Protein AF-A0A4V2V370-F1 (afdb_monomer_lite)

InterPro domains:
  IPR011670 Domain of unknown function DUF1612 [PF07756] (14-53)
  IPR021068 HTH DNA binding domain [PF11972] (62-91)

pLDDT: mean 88.25, std 12.3, range [52.72, 98.06]

Foldseek 3Di:
DDPVVLVVVLVPDPPDPVSVVVVVVVVVVVVVVVVVVVVVVLVVVLVVQVVVCPPDDPLALSVVVSVVCSVPVDDDLVNSCVSSVHDSVRD

Secondary structure (DSSP, 8-state):
--HHHHHHHHTS-TT-HHHHHHHHHHHHHHHHHHHHHHHHHHHHHHHHHHHHHTTS-TT-SHHHHHHHHHH-S---HHHHHHHHTS-TTT-

Radius of gyration: 22.23 Å; chains: 1; bounding box: 48×20×57 Å

Sequence (91 aa):
MSVKERWKQVSGGARDRTTRLVAYLDAMSAAAGMGCKDIDRLTLAKRQLERKAAGRRTTSSLPVAVDLLMSRPIVSAHMIAKAAKITPRGA

Structure (mmCIF, N/CA/C/O backbone):
data_AF-A0A4V2V370-F1
#
_entry.id   AF-A0A4V2V370-F1
#
loop_
_atom_site.group_PDB
_atom_site.id
_atom_site.type_symbol
_atom_site.label_atom_id
_atom_site.label_alt_i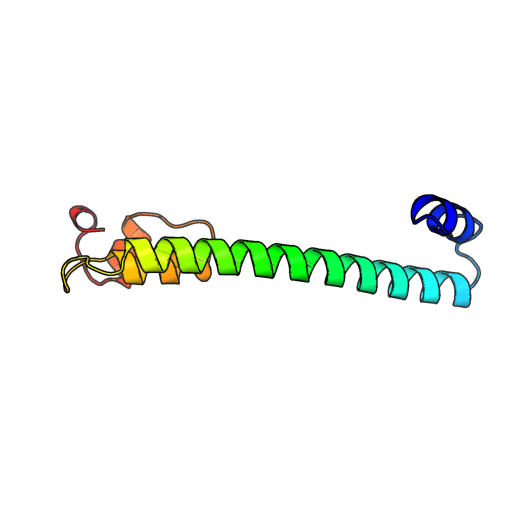d
_atom_site.label_comp_id
_atom_site.label_asym_id
_atom_site.label_entity_id
_atom_site.label_seq_id
_atom_site.pdbx_PDB_ins_code
_atom_site.Cartn_x
_atom_site.Cartn_y
_atom_site.Cartn_z
_atom_site.occupancy
_atom_site.B_iso_or_equiv
_atom_site.auth_seq_id
_atom_site.auth_comp_id
_atom_site.auth_asym_id
_atom_site.auth_atom_id
_atom_site.pdbx_PDB_model_num
ATOM 1 N N . MET A 1 1 ? 4.123 -10.006 -31.172 1.00 52.72 1 MET A N 1
ATOM 2 C CA . MET A 1 1 ? 5.527 -10.320 -30.835 1.00 52.72 1 MET A CA 1
ATOM 3 C C . MET A 1 1 ? 5.601 -10.627 -29.350 1.00 52.72 1 MET A C 1
ATOM 5 O O . MET A 1 1 ? 5.234 -9.778 -28.541 1.00 52.72 1 MET A O 1
ATOM 9 N N . SER A 1 2 ? 5.939 -11.863 -28.994 1.00 72.25 2 SER A N 1
ATOM 10 C CA . SER A 1 2 ? 5.939 -12.339 -27.609 1.00 72.25 2 SER A CA 1
ATOM 11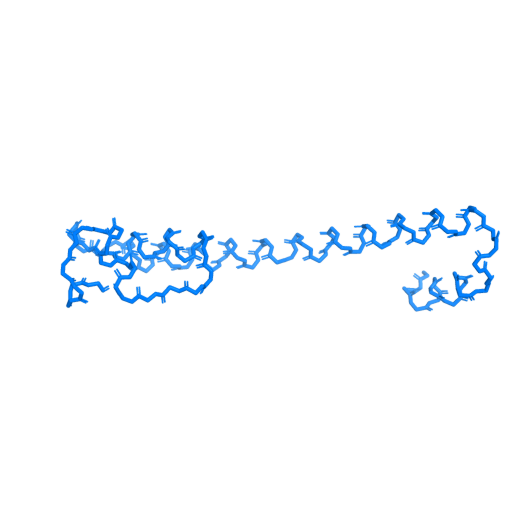 C C . SER A 1 2 ? 7.038 -11.650 -26.798 1.00 72.25 2 SER A C 1
ATOM 13 O O . SER A 1 2 ? 8.132 -11.414 -27.308 1.00 72.25 2 SER A O 1
ATOM 15 N N . VAL A 1 3 ? 6.784 -11.377 -25.513 1.00 64.88 3 VAL A N 1
ATOM 16 C CA . VAL A 1 3 ? 7.797 -10.860 -24.572 1.00 64.88 3 VAL A CA 1
ATOM 17 C C . VAL A 1 3 ? 9.070 -11.713 -24.656 1.00 64.88 3 VAL A C 1
ATOM 19 O O . VAL A 1 3 ? 10.170 -11.181 -24.751 1.00 64.88 3 VAL A O 1
ATOM 22 N N . LYS A 1 4 ? 8.919 -13.038 -24.768 1.00 63.66 4 LYS A N 1
ATOM 23 C CA . LYS A 1 4 ? 10.020 -14.006 -24.897 1.00 63.66 4 LYS A CA 1
ATOM 24 C C . LYS A 1 4 ? 10.832 -13.854 -26.196 1.00 63.66 4 LYS A C 1
ATOM 26 O O . LYS A 1 4 ? 12.035 -14.097 -26.184 1.00 63.66 4 LYS A O 1
ATOM 31 N N . GLU A 1 5 ? 10.198 -13.446 -27.297 1.00 65.31 5 GLU A N 1
ATOM 32 C CA . GLU A 1 5 ? 10.868 -13.161 -28.579 1.00 65.31 5 GLU A CA 1
ATOM 33 C C . GLU A 1 5 ? 11.637 -11.837 -28.524 1.00 65.31 5 GLU A C 1
ATOM 35 O O . GLU A 1 5 ? 12.773 -11.772 -28.990 1.00 65.31 5 GLU A O 1
ATOM 40 N N . ARG A 1 6 ? 11.076 -10.816 -27.859 1.00 63.44 6 ARG A N 1
ATOM 41 C CA . ARG A 1 6 ? 11.763 -9.539 -27.597 1.00 63.44 6 ARG A CA 1
ATOM 42 C C . ARG A 1 6 ? 13.041 -9.726 -26.780 1.00 63.44 6 ARG A C 1
ATOM 44 O O . ARG A 1 6 ? 14.084 -9.190 -27.142 1.00 63.44 6 ARG A O 1
ATOM 51 N N . TRP A 1 7 ? 13.002 -10.551 -25.732 1.00 65.19 7 TRP A N 1
ATOM 52 C CA . TRP A 1 7 ? 14.186 -10.818 -24.903 1.00 65.19 7 TRP A CA 1
ATOM 53 C C . TRP A 1 7 ? 15.300 -11.568 -25.646 1.00 65.19 7 TRP A C 1
ATOM 55 O O . TRP A 1 7 ? 16.474 -11.367 -25.335 1.00 65.19 7 TRP A O 1
ATOM 65 N N . LYS A 1 8 ? 14.968 -12.388 -26.655 1.00 66.88 8 LYS A N 1
ATOM 66 C CA . LYS A 1 8 ? 15.968 -13.043 -27.517 1.00 66.88 8 LYS A CA 1
ATOM 67 C C . LYS A 1 8 ? 16.692 -12.062 -28.446 1.00 66.88 8 LYS A C 1
ATOM 69 O O . LYS A 1 8 ? 17.866 -12.271 -28.723 1.00 66.88 8 LYS A O 1
ATOM 74 N N . GLN A 1 9 ? 16.032 -10.994 -28.901 1.00 60.72 9 GLN A N 1
ATOM 75 C CA . GLN A 1 9 ? 16.681 -9.955 -29.715 1.00 60.72 9 GLN A CA 1
ATOM 76 C C . GLN A 1 9 ? 17.598 -9.046 -28.884 1.00 60.72 9 GLN A C 1
ATOM 78 O O . GLN A 1 9 ? 18.666 -8.667 -29.347 1.00 60.72 9 GLN A O 1
ATOM 83 N N . VAL A 1 10 ? 17.223 -8.747 -27.636 1.00 61.50 10 VAL A N 1
ATOM 84 C CA . VAL A 1 10 ? 17.995 -7.867 -26.736 1.00 61.50 10 VAL A CA 1
ATOM 85 C C . VAL A 1 10 ? 19.235 -8.556 -26.139 1.00 61.50 10 VAL A C 1
ATOM 87 O O . VAL A 1 10 ? 20.188 -7.890 -25.741 1.00 61.50 10 VAL A O 1
ATOM 90 N N . SER A 1 11 ? 19.268 -9.891 -26.091 1.00 59.28 11 SER A N 1
ATOM 91 C CA . SER A 1 11 ? 20.390 -10.661 -25.521 1.00 59.28 11 SER A CA 1
ATOM 92 C C . SER A 1 11 ? 21.605 -10.787 -26.456 1.00 59.28 11 SER A C 1
ATOM 94 O O . SER A 1 11 ? 22.685 -11.179 -26.011 1.00 59.28 11 SER A O 1
ATOM 96 N N . GLY A 1 12 ? 21.472 -10.391 -27.727 1.00 57.81 12 GLY A N 1
ATOM 97 C CA . GLY A 1 12 ? 22.542 -10.371 -28.724 1.00 57.81 12 GLY A CA 1
ATOM 98 C C . GLY A 1 12 ? 23.390 -9.097 -28.685 1.00 57.81 12 GLY A C 1
ATOM 99 O O . GLY A 1 12 ? 23.363 -8.311 -29.621 1.00 57.81 12 GLY A O 1
ATOM 100 N N . GLY A 1 13 ? 24.175 -8.904 -27.623 1.00 57.66 13 GLY A N 1
ATOM 101 C CA . GLY A 1 13 ? 25.285 -7.942 -27.607 1.00 57.66 13 GLY A CA 1
ATOM 102 C C . GLY A 1 13 ? 25.011 -6.621 -26.883 1.00 57.66 13 GLY A C 1
ATOM 103 O O . GLY A 1 13 ? 24.597 -5.629 -27.470 1.00 57.66 13 GLY A O 1
ATOM 104 N N . ALA A 1 14 ? 25.424 -6.555 -25.616 1.00 57.56 14 ALA A N 1
ATOM 105 C CA . ALA A 1 14 ? 25.425 -5.355 -24.769 1.00 57.56 14 ALA A CA 1
ATOM 106 C C . ALA A 1 14 ? 26.374 -4.215 -25.229 1.00 57.56 14 ALA A C 1
ATOM 108 O O . ALA A 1 14 ? 26.676 -3.313 -24.447 1.00 57.56 14 ALA A O 1
ATOM 109 N N . ARG A 1 15 ? 26.878 -4.254 -26.471 1.00 64.81 15 ARG A N 1
ATOM 110 C CA . ARG A 1 15 ? 27.841 -3.277 -27.010 1.00 64.81 15 ARG A CA 1
ATOM 111 C C . ARG A 1 15 ? 27.174 -2.109 -27.737 1.00 64.81 15 ARG A C 1
ATOM 113 O O . ARG A 1 15 ? 27.777 -1.044 -27.813 1.00 64.81 15 ARG A O 1
ATOM 120 N N . ASP A 1 16 ? 25.940 -2.278 -28.211 1.00 83.38 16 ASP A N 1
ATOM 121 C CA . ASP A 1 16 ? 25.191 -1.204 -28.864 1.00 83.38 16 ASP A CA 1
ATOM 122 C C . ASP A 1 16 ? 24.398 -0.359 -27.848 1.00 83.38 16 ASP A C 1
ATOM 124 O O . ASP A 1 16 ? 23.632 -0.866 -27.021 1.00 83.38 16 ASP A O 1
ATOM 128 N N . ARG A 1 17 ? 24.587 0.964 -27.907 1.00 87.56 17 ARG A N 1
ATOM 129 C CA . ARG A 1 17 ? 23.946 1.930 -27.003 1.00 87.56 17 ARG A CA 1
ATOM 130 C C . ARG A 1 17 ? 22.431 1.941 -27.187 1.00 87.56 17 ARG A C 1
ATOM 132 O O . ARG A 1 17 ? 21.711 2.025 -26.193 1.00 87.56 17 ARG A O 1
ATOM 139 N N . THR A 1 18 ? 21.957 1.839 -28.425 1.00 89.81 18 THR A N 1
ATOM 140 C CA . THR A 1 18 ? 20.524 1.876 -28.744 1.00 89.81 18 THR A CA 1
ATOM 141 C C . THR A 1 18 ? 19.818 0.653 -28.170 1.00 89.81 18 THR A C 1
ATOM 143 O O . THR A 1 18 ? 18.819 0.794 -27.469 1.00 89.81 18 THR A O 1
ATOM 146 N N . THR A 1 19 ? 20.401 -0.533 -28.347 1.00 88.50 19 THR A N 1
ATOM 147 C CA . THR A 1 19 ? 19.903 -1.790 -27.769 1.00 88.50 19 THR A CA 1
ATOM 148 C C . THR A 1 19 ? 19.789 -1.713 -26.245 1.00 88.50 19 THR A C 1
ATOM 150 O O . THR A 1 19 ? 18.776 -2.120 -25.674 1.00 88.50 19 THR A O 1
ATOM 153 N N . ARG A 1 20 ? 20.780 -1.118 -25.565 1.00 88.50 20 ARG A N 1
ATOM 154 C CA . ARG A 1 20 ? 20.716 -0.896 -24.110 1.00 88.50 20 ARG A CA 1
ATOM 155 C C . ARG A 1 20 ? 19.595 0.065 -23.712 1.00 88.50 20 ARG A C 1
ATOM 157 O O . ARG A 1 20 ? 18.886 -0.217 -22.752 1.00 88.50 20 ARG A O 1
ATOM 164 N N . LEU A 1 21 ? 19.429 1.179 -24.427 1.00 93.81 21 LEU A N 1
ATOM 165 C CA . LEU A 1 21 ? 18.360 2.147 -24.149 1.00 93.81 21 LEU A CA 1
ATOM 166 C C . LEU A 1 21 ? 16.975 1.514 -24.301 1.00 93.81 21 LEU A C 1
ATOM 168 O O . LEU A 1 21 ? 16.139 1.665 -23.413 1.00 93.81 21 LEU A O 1
ATOM 172 N N . VAL A 1 22 ? 16.760 0.748 -25.372 1.00 93.38 22 VAL A N 1
ATOM 173 C CA . VAL A 1 22 ? 15.507 0.013 -25.589 1.00 93.38 22 VAL A CA 1
ATOM 174 C C . VAL A 1 22 ? 15.252 -0.975 -24.449 1.00 93.38 22 VAL A C 1
ATOM 176 O O . VAL A 1 22 ? 14.153 -0.998 -23.903 1.00 93.38 22 VAL A O 1
ATOM 179 N N . ALA A 1 23 ? 16.271 -1.723 -24.018 1.00 92.31 23 ALA A N 1
ATOM 180 C CA . ALA A 1 23 ? 16.144 -2.657 -22.900 1.00 92.31 23 ALA A CA 1
ATOM 181 C C . ALA A 1 23 ? 15.738 -1.966 -21.584 1.00 92.31 23 ALA A C 1
ATOM 183 O O . ALA A 1 23 ? 14.900 -2.490 -20.849 1.00 92.31 23 ALA A O 1
ATOM 184 N N . TYR A 1 24 ? 16.295 -0.786 -21.285 1.00 94.75 24 TYR A N 1
ATOM 185 C CA . TYR A 1 24 ? 15.903 -0.017 -20.100 1.00 94.75 24 TYR A CA 1
ATOM 186 C C . TYR A 1 24 ? 14.458 0.479 -20.190 1.00 94.7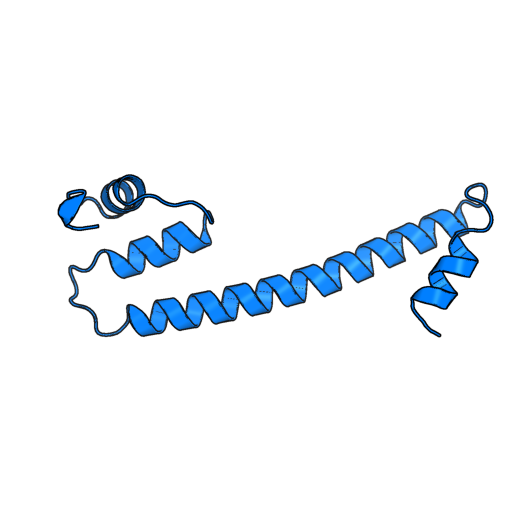5 24 TYR A C 1
ATOM 188 O O . TYR A 1 24 ? 13.712 0.321 -19.227 1.00 94.75 24 TYR A O 1
ATOM 196 N N . LEU A 1 25 ? 14.038 1.028 -21.335 1.00 96.88 25 LEU A N 1
ATOM 197 C CA . LEU A 1 25 ? 12.660 1.495 -21.536 1.00 96.88 25 LEU A CA 1
ATOM 198 C C . LEU A 1 25 ? 11.646 0.348 -21.435 1.00 96.88 25 LEU A C 1
ATOM 200 O O . LEU A 1 25 ? 10.574 0.498 -20.840 1.00 96.88 25 LEU A O 1
ATOM 204 N N . ASP A 1 26 ? 12.012 -0.819 -21.953 1.00 96.00 26 ASP A N 1
ATOM 205 C CA . ASP A 1 26 ? 11.227 -2.041 -21.839 1.00 96.00 26 ASP A CA 1
ATOM 206 C C . ASP A 1 26 ? 11.099 -2.505 -20.385 1.00 96.00 26 ASP A C 1
ATOM 208 O O . ASP A 1 26 ? 9.995 -2.816 -19.928 1.00 96.00 26 ASP A O 1
ATOM 212 N N . ALA A 1 27 ? 12.205 -2.506 -19.637 1.00 96.06 27 ALA A N 1
ATOM 213 C CA . ALA A 1 27 ? 12.207 -2.843 -18.219 1.00 96.06 27 ALA A CA 1
ATOM 214 C C . ALA A 1 27 ? 11.378 -1.846 -17.392 1.00 96.06 27 ALA A C 1
ATOM 216 O O . ALA A 1 27 ? 10.600 -2.267 -16.537 1.00 96.06 27 ALA A O 1
ATOM 217 N N . MET A 1 28 ? 11.481 -0.542 -17.679 1.00 97.81 28 MET A N 1
ATOM 218 C CA . MET A 1 28 ? 10.671 0.502 -17.039 1.00 97.81 28 MET A CA 1
ATOM 219 C C . MET A 1 28 ? 9.178 0.291 -17.302 1.00 97.81 28 MET A C 1
ATOM 221 O O . MET A 1 28 ? 8.377 0.332 -16.369 1.00 97.81 28 MET A O 1
ATOM 225 N N . SER A 1 29 ? 8.805 -0.000 -18.549 1.00 97.56 29 SER A N 1
ATOM 226 C CA . SER A 1 29 ? 7.412 -0.258 -18.933 1.00 97.56 29 SER A CA 1
ATOM 227 C C . SER A 1 29 ? 6.857 -1.508 -18.244 1.00 97.56 29 SER A C 1
ATOM 229 O O . SER A 1 29 ? 5.732 -1.503 -17.741 1.00 97.56 29 SER A O 1
ATOM 231 N N . ALA A 1 30 ? 7.656 -2.576 -18.167 1.00 97.25 30 ALA A N 1
ATOM 232 C CA . ALA A 1 30 ? 7.280 -3.798 -17.462 1.00 97.25 30 ALA A CA 1
ATOM 233 C C . ALA A 1 30 ? 7.124 -3.565 -15.949 1.00 97.25 30 ALA A C 1
ATOM 235 O O . ALA A 1 30 ? 6.139 -4.014 -15.361 1.00 97.25 30 ALA A O 1
ATOM 236 N N . ALA A 1 31 ? 8.055 -2.835 -15.327 1.00 97.44 31 ALA A N 1
ATOM 237 C CA . ALA A 1 31 ? 7.997 -2.486 -13.910 1.00 97.44 31 ALA A CA 1
ATOM 238 C C . ALA A 1 31 ? 6.771 -1.620 -13.585 1.00 97.44 31 ALA A C 1
ATOM 240 O O . ALA A 1 31 ? 6.061 -1.919 -12.627 1.00 97.44 31 ALA A O 1
ATOM 241 N N . ALA A 1 32 ? 6.464 -0.617 -14.413 1.00 98.00 32 ALA A N 1
ATOM 242 C CA . ALA A 1 32 ? 5.261 0.201 -14.271 1.00 98.00 32 ALA A CA 1
ATOM 243 C C . ALA A 1 32 ? 3.985 -0.651 -14.366 1.00 98.00 32 ALA A C 1
ATOM 245 O O . ALA A 1 32 ? 3.116 -0.565 -13.501 1.00 98.00 32 ALA A O 1
ATOM 246 N N . GLY A 1 33 ? 3.904 -1.543 -15.359 1.00 98.00 33 GLY A N 1
ATOM 247 C CA . GLY A 1 33 ? 2.764 -2.447 -15.518 1.00 98.00 33 GLY A CA 1
ATOM 248 C C . GLY A 1 33 ? 2.571 -3.417 -14.345 1.00 98.00 33 GLY A C 1
ATOM 249 O O . GLY A 1 33 ? 1.434 -3.761 -14.019 1.00 98.00 33 GLY A O 1
ATOM 250 N N . MET A 1 34 ? 3.651 -3.857 -13.691 1.00 97.94 34 MET A N 1
ATOM 251 C CA . MET A 1 34 ? 3.566 -4.642 -12.452 1.00 97.94 34 MET A CA 1
ATOM 252 C C . MET A 1 34 ? 3.139 -3.774 -11.263 1.00 97.94 34 MET A C 1
ATOM 254 O O . MET A 1 34 ? 2.201 -4.141 -10.559 1.00 97.94 34 MET A O 1
ATOM 258 N N . GLY A 1 35 ? 3.749 -2.598 -11.098 1.00 97.25 35 GLY A N 1
ATOM 259 C CA . GLY A 1 35 ? 3.427 -1.663 -10.020 1.00 97.25 35 GLY A CA 1
ATOM 260 C C . GLY A 1 35 ? 1.961 -1.230 -10.020 1.00 97.25 35 GLY A C 1
ATOM 261 O O . GLY A 1 35 ? 1.331 -1.229 -8.967 1.00 97.25 35 GLY A O 1
ATOM 262 N N . CYS A 1 36 ? 1.373 -0.953 -11.190 1.00 98.06 36 CYS A N 1
ATOM 263 C CA . CYS A 1 36 ? -0.056 -0.644 -11.301 1.00 98.06 36 CYS A CA 1
ATOM 264 C C . CYS A 1 36 ? -0.939 -1.786 -10.775 1.00 98.06 36 CYS A C 1
ATOM 266 O O . CYS A 1 36 ? -1.857 -1.541 -9.998 1.00 98.06 36 CYS A O 1
ATOM 268 N N . LYS A 1 37 ? -0.627 -3.043 -11.123 1.00 98.06 37 LYS A N 1
ATOM 269 C CA . LYS A 1 37 ? -1.389 -4.211 -10.645 1.00 98.06 37 LYS A CA 1
ATOM 270 C C . LYS A 1 37 ? -1.294 -4.381 -9.133 1.00 98.06 37 LYS A C 1
ATOM 272 O O . LYS A 1 37 ? -2.270 -4.775 -8.496 1.00 98.06 37 LYS A O 1
ATOM 277 N N . ASP A 1 38 ? -0.131 -4.107 -8.557 1.00 96.56 38 ASP A N 1
ATOM 278 C CA . ASP A 1 38 ? 0.052 -4.185 -7.111 1.00 96.56 38 ASP A CA 1
ATOM 279 C C . ASP A 1 38 ? -0.692 -3.053 -6.391 1.00 96.56 38 ASP A C 1
ATOM 281 O O . ASP A 1 38 ? -1.366 -3.313 -5.394 1.00 96.56 38 ASP A O 1
ATOM 285 N N . ILE A 1 39 ? -0.686 -1.833 -6.941 1.00 96.88 39 ILE A N 1
ATOM 286 C CA . ILE A 1 39 ? -1.499 -0.714 -6.439 1.00 96.88 39 ILE A CA 1
ATOM 287 C C . ILE A 1 39 ? -2.993 -1.055 -6.490 1.00 96.88 39 ILE A C 1
ATOM 289 O O . ILE A 1 39 ? -3.699 -0.817 -5.507 1.00 96.88 39 ILE A O 1
ATOM 293 N N . ASP A 1 40 ? -3.482 -1.657 -7.575 1.00 97.62 40 ASP A N 1
ATOM 294 C CA . ASP A 1 40 ? -4.885 -2.070 -7.694 1.00 97.62 40 ASP A CA 1
ATOM 295 C C . ASP A 1 40 ? -5.264 -3.098 -6.620 1.00 97.62 40 ASP A C 1
ATOM 297 O O . ASP A 1 40 ? -6.296 -2.970 -5.950 1.00 97.62 40 ASP A O 1
ATOM 301 N N . ARG A 1 41 ? -4.401 -4.096 -6.395 1.00 96.75 41 ARG A N 1
ATOM 302 C CA . ARG A 1 41 ? -4.590 -5.110 -5.346 1.00 96.75 41 ARG A CA 1
ATOM 303 C C . ARG A 1 41 ? -4.617 -4.487 -3.953 1.00 96.75 41 ARG A C 1
ATOM 305 O O . ARG A 1 41 ? -5.519 -4.794 -3.172 1.00 96.75 41 ARG A O 1
ATOM 312 N N . LEU A 1 42 ? -3.665 -3.606 -3.645 1.00 95.81 42 LEU A N 1
ATOM 313 C CA . LEU A 1 42 ? -3.592 -2.915 -2.355 1.00 95.81 42 LEU A CA 1
ATOM 314 C C . LEU A 1 42 ? -4.802 -2.002 -2.142 1.00 95.81 42 LEU A C 1
ATOM 316 O O . LEU A 1 42 ? -5.387 -1.993 -1.061 1.00 95.81 42 LEU A O 1
ATOM 320 N N . THR A 1 43 ? -5.245 -1.309 -3.190 1.00 96.31 43 THR A N 1
ATOM 321 C CA . THR A 1 43 ? -6.441 -0.459 -3.157 1.00 96.31 43 THR A CA 1
ATOM 322 C C . THR A 1 43 ? -7.694 -1.286 -2.878 1.00 96.31 43 THR A C 1
ATOM 324 O O . THR A 1 43 ? -8.522 -0.909 -2.045 1.00 96.31 43 THR A O 1
ATOM 327 N N . LEU A 1 44 ? -7.834 -2.447 -3.523 1.00 97.25 44 LEU A N 1
ATOM 328 C CA . LEU A 1 44 ? -8.943 -3.364 -3.270 1.00 97.25 44 LEU A CA 1
ATOM 329 C C . LEU A 1 44 ? -8.917 -3.909 -1.834 1.00 97.25 44 LEU A C 1
ATOM 331 O O . LEU A 1 44 ? -9.966 -3.972 -1.188 1.00 97.25 44 LEU A O 1
ATOM 335 N N . ALA A 1 45 ? -7.742 -4.287 -1.327 1.00 95.38 45 ALA A N 1
ATOM 336 C CA . ALA A 1 45 ? -7.573 -4.753 0.047 1.00 95.38 45 ALA A CA 1
ATOM 337 C C . ALA A 1 45 ? -7.925 -3.656 1.066 1.00 95.38 45 ALA A C 1
ATOM 339 O O . ALA A 1 45 ? -8.707 -3.915 1.983 1.00 95.38 45 ALA A O 1
ATOM 340 N N . LYS A 1 46 ? -7.452 -2.416 0.862 1.00 94.88 46 LYS A N 1
ATOM 341 C CA . LYS A 1 46 ? -7.801 -1.252 1.694 1.00 94.88 46 LYS A CA 1
ATOM 342 C C . LYS A 1 46 ? -9.312 -1.061 1.769 1.00 94.88 46 LYS A C 1
ATOM 344 O O . LYS A 1 46 ? -9.870 -1.053 2.860 1.00 94.88 46 LYS A O 1
ATOM 349 N N . ARG A 1 47 ? -9.992 -1.037 0.618 1.00 96.25 47 ARG A N 1
ATOM 350 C CA . ARG A 1 47 ? -11.458 -0.902 0.550 1.00 96.25 47 ARG A CA 1
ATOM 351 C C . ARG A 1 47 ? -12.186 -2.023 1.294 1.00 96.25 47 ARG A C 1
ATOM 353 O O . ARG A 1 47 ? -13.224 -1.785 1.905 1.00 96.25 47 ARG A O 1
ATOM 360 N N . GLN A 1 48 ? -11.686 -3.259 1.229 1.00 96.06 48 GLN A N 1
ATOM 361 C CA . GLN A 1 48 ? -12.262 -4.378 1.985 1.00 96.06 48 GLN A CA 1
ATOM 362 C C . GLN A 1 48 ? -12.111 -4.187 3.498 1.00 96.06 48 GLN A C 1
ATOM 364 O O . GLN A 1 48 ? -13.055 -4.452 4.242 1.00 96.06 48 GLN A O 1
ATOM 369 N N . LEU A 1 49 ? -10.945 -3.726 3.952 1.00 94.38 49 LEU A N 1
ATOM 370 C CA . LEU A 1 49 ? -10.683 -3.449 5.362 1.00 94.38 49 LEU A CA 1
ATOM 371 C C . LEU A 1 49 ? -11.514 -2.268 5.876 1.00 94.38 49 LEU A C 1
ATOM 373 O O . LEU A 1 49 ? -12.148 -2.387 6.923 1.00 94.38 49 LEU A O 1
ATOM 377 N N . GLU A 1 50 ? -11.597 -1.180 5.110 1.00 94.06 50 GLU A N 1
ATOM 378 C CA . GLU A 1 50 ? -12.436 -0.016 5.417 1.00 94.06 50 GLU A CA 1
ATOM 379 C C . GLU A 1 50 ? -13.906 -0.416 5.575 1.00 94.06 50 GLU A C 1
ATOM 381 O O . GLU A 1 50 ? -14.542 -0.030 6.551 1.00 94.06 50 GLU A O 1
ATOM 386 N N . ARG A 1 51 ? -14.441 -1.274 4.694 1.00 94.50 51 ARG A N 1
ATOM 387 C CA . ARG A 1 51 ? -15.810 -1.803 4.843 1.00 94.50 51 ARG A CA 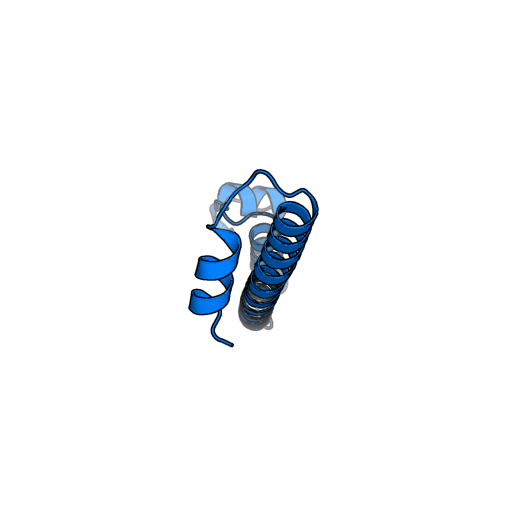1
ATOM 388 C C . ARG A 1 51 ? -16.004 -2.647 6.102 1.00 94.50 51 ARG A C 1
ATOM 390 O O . ARG A 1 51 ? -17.083 -2.618 6.676 1.00 94.50 51 ARG A O 1
ATOM 397 N N . LYS A 1 52 ? -14.991 -3.404 6.538 1.00 91.25 52 LYS A N 1
ATOM 398 C CA . LYS A 1 52 ? -15.053 -4.187 7.791 1.00 91.25 52 LYS A CA 1
ATOM 399 C C . LYS A 1 52 ? -14.969 -3.310 9.044 1.00 91.25 52 LYS A C 1
ATOM 401 O O . LYS A 1 52 ? -15.453 -3.717 10.107 1.00 91.25 52 LYS A O 1
ATOM 406 N N . ALA A 1 53 ? -14.309 -2.160 8.927 1.00 91.38 53 ALA A N 1
ATOM 407 C CA . ALA A 1 53 ? -14.226 -1.147 9.970 1.00 91.38 53 ALA A CA 1
ATOM 408 C C . ALA A 1 53 ? -15.480 -0.255 10.004 1.00 91.38 53 ALA A C 1
ATOM 410 O O . ALA A 1 53 ? -15.885 0.190 11.077 1.00 91.38 53 ALA A O 1
ATOM 411 N N . ALA A 1 54 ? -16.132 -0.040 8.860 1.00 87.94 54 ALA A N 1
ATOM 412 C CA . ALA A 1 54 ? -17.417 0.641 8.782 1.00 87.94 54 ALA A CA 1
ATOM 413 C C . ALA A 1 54 ? -18.475 -0.107 9.615 1.00 87.94 54 ALA A C 1
ATOM 415 O O . ALA A 1 54 ? -18.555 -1.334 9.600 1.00 87.94 54 ALA A O 1
ATOM 416 N N . GLY A 1 55 ? -19.266 0.635 10.394 1.00 82.62 55 GLY A N 1
ATOM 417 C CA . GLY A 1 55 ? -20.273 0.064 11.299 1.00 82.62 55 GLY A CA 1
ATOM 418 C C . GLY A 1 55 ? -19.720 -0.495 12.616 1.00 82.62 55 GLY A C 1
ATOM 419 O O . GLY A 1 55 ? -20.481 -1.014 13.433 1.00 82.62 55 GLY A O 1
ATOM 420 N N . ARG A 1 56 ? -18.410 -0.381 12.870 1.00 86.06 56 ARG A N 1
ATOM 421 C CA . ARG A 1 56 ? -17.849 -0.609 14.209 1.00 86.06 56 ARG A CA 1
ATOM 422 C C . ARG A 1 56 ? -18.192 0.564 15.127 1.00 86.06 56 ARG A C 1
ATOM 424 O O . ARG A 1 56 ? -18.514 1.658 14.674 1.00 86.06 56 ARG A O 1
ATOM 431 N N . ARG A 1 57 ? -18.135 0.320 16.441 1.00 86.88 57 ARG A N 1
ATOM 432 C CA . ARG A 1 57 ? -18.354 1.360 17.460 1.00 86.88 57 ARG A CA 1
ATOM 433 C C . ARG A 1 57 ? -17.386 2.522 17.224 1.00 86.88 57 ARG A C 1
ATOM 435 O O . ARG A 1 57 ? -16.233 2.280 16.872 1.00 86.88 57 ARG A O 1
ATOM 442 N N . THR A 1 58 ? -17.819 3.748 17.511 1.00 78.81 58 THR A N 1
ATOM 443 C CA . THR A 1 58 ? -17.013 4.976 17.360 1.00 78.81 58 THR A CA 1
ATOM 444 C C . THR A 1 58 ? -15.663 4.906 18.081 1.00 78.81 58 THR A C 1
ATOM 446 O O . THR A 1 58 ? -14.701 5.530 17.660 1.00 78.81 58 THR A O 1
ATOM 449 N N . THR A 1 59 ? -15.568 4.110 19.148 1.00 83.62 59 THR A N 1
ATOM 450 C CA . THR A 1 59 ? -14.355 3.930 19.960 1.00 83.62 59 THR A CA 1
ATOM 451 C C . THR A 1 59 ? -13.401 2.843 19.450 1.00 83.62 59 THR A C 1
ATOM 453 O O . THR A 1 59 ? -12.455 2.485 20.147 1.00 83.62 59 THR A O 1
ATOM 456 N N . SER A 1 60 ? -13.642 2.260 18.273 1.00 90.12 60 SER A N 1
ATOM 457 C CA . SER A 1 60 ? -12.806 1.181 17.740 1.00 90.12 60 SER A CA 1
ATOM 458 C C . SER A 1 60 ? -11.438 1.676 17.255 1.00 90.12 60 SER A C 1
ATOM 460 O O . SER A 1 60 ? -11.344 2.678 16.555 1.00 90.12 60 SER A O 1
ATOM 462 N N . SER A 1 61 ? -10.387 0.903 17.547 1.00 92.25 61 SER A N 1
ATOM 463 C CA . SER A 1 61 ? -9.025 1.069 17.014 1.00 92.25 61 SER A CA 1
ATOM 464 C C . SER A 1 61 ? -8.872 0.647 15.548 1.00 92.25 61 SER A C 1
ATOM 466 O O . SER A 1 61 ? -7.846 0.932 14.930 1.00 92.25 61 SER A O 1
ATOM 468 N N . LEU A 1 62 ? -9.874 -0.035 14.980 1.00 93.62 62 LEU A N 1
ATOM 469 C CA . LEU A 1 62 ? -9.784 -0.664 13.662 1.00 93.62 62 LEU A CA 1
ATOM 470 C C . LEU A 1 62 ? -9.495 0.322 12.520 1.00 93.62 62 LEU A C 1
ATOM 472 O O . LEU A 1 62 ? -8.636 -0.010 11.707 1.00 93.62 62 LEU A O 1
ATOM 476 N N . PRO A 1 63 ? -10.112 1.519 12.439 1.00 92.25 63 PRO A N 1
ATOM 477 C CA . PRO A 1 63 ? -9.756 2.495 11.406 1.00 92.25 63 PRO A CA 1
ATOM 478 C C . PRO A 1 63 ? -8.267 2.869 11.449 1.00 92.25 63 PRO A C 1
ATOM 480 O O . PRO A 1 63 ? -7.585 2.818 10.430 1.00 92.25 63 PRO A O 1
ATOM 483 N N . VAL A 1 64 ? -7.732 3.115 12.651 1.00 94.12 64 VAL A N 1
ATOM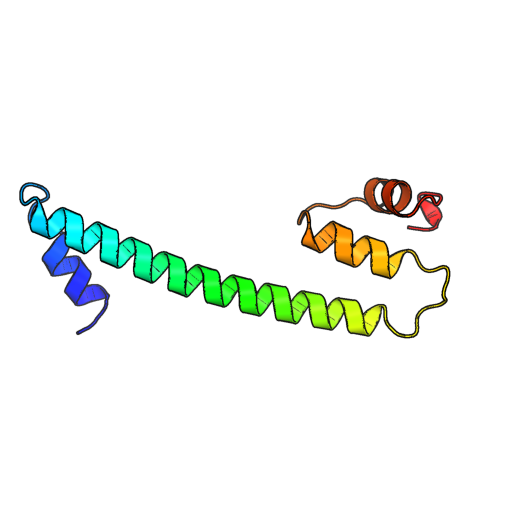 484 C CA . VAL A 1 64 ? -6.313 3.448 12.857 1.00 94.12 64 VAL A CA 1
ATOM 485 C C . VAL A 1 64 ? -5.404 2.279 12.472 1.00 94.12 64 VAL A C 1
ATOM 487 O O . VAL A 1 64 ? -4.346 2.484 11.879 1.00 94.12 64 VAL A O 1
ATOM 490 N N . ALA A 1 65 ? -5.810 1.044 12.778 1.00 94.31 65 ALA A N 1
ATOM 491 C CA . ALA A 1 65 ? -5.064 -0.149 12.389 1.00 94.31 65 ALA A CA 1
ATOM 492 C C . ALA A 1 65 ? -4.986 -0.311 10.861 1.00 94.31 65 ALA A C 1
ATOM 494 O O . ALA A 1 65 ? -3.927 -0.667 10.341 1.00 94.31 65 ALA A O 1
ATOM 495 N N . VAL A 1 66 ? -6.079 -0.023 10.142 1.00 94.38 66 VAL A N 1
ATOM 496 C CA . VAL A 1 66 ? -6.108 -0.056 8.672 1.00 94.38 66 VAL A CA 1
ATOM 497 C C . VAL A 1 66 ? -5.142 0.974 8.097 1.00 94.38 66 VAL A C 1
ATOM 499 O O . VAL A 1 66 ? -4.297 0.611 7.280 1.00 94.38 66 VAL A O 1
ATOM 502 N N . ASP A 1 67 ? -5.197 2.220 8.563 1.00 93.69 67 ASP A N 1
ATOM 503 C CA . ASP A 1 67 ? -4.297 3.277 8.090 1.00 93.69 67 ASP A CA 1
ATOM 504 C C . ASP A 1 67 ? -2.827 2.947 8.373 1.00 93.69 67 ASP A C 1
ATOM 506 O O . ASP A 1 67 ? -1.956 3.111 7.512 1.00 93.69 67 ASP A O 1
ATOM 510 N N . LEU A 1 68 ? -2.541 2.402 9.560 1.00 95.56 68 LEU A N 1
ATOM 511 C CA . LEU A 1 68 ? -1.187 2.015 9.929 1.00 95.56 68 LEU A CA 1
ATOM 512 C C . LEU A 1 68 ? -0.655 0.896 9.025 1.00 95.56 68 LEU A C 1
ATOM 514 O O . LEU A 1 68 ? 0.483 0.998 8.562 1.00 95.56 68 LEU A O 1
ATOM 518 N N . LEU A 1 69 ? -1.473 -0.117 8.723 1.00 94.31 69 LEU A N 1
ATOM 519 C CA . LEU A 1 69 ? -1.111 -1.208 7.817 1.00 94.31 69 LEU A CA 1
ATOM 520 C C . LEU A 1 69 ? -0.846 -0.710 6.387 1.00 94.31 69 LEU A C 1
ATOM 522 O O . LEU A 1 69 ? 0.054 -1.210 5.715 1.00 94.31 69 LEU A O 1
ATOM 526 N N . MET A 1 70 ? -1.597 0.293 5.920 1.00 93.69 70 MET A N 1
ATOM 527 C CA . MET A 1 70 ? -1.371 0.886 4.596 1.00 93.69 70 MET A CA 1
ATOM 528 C C . MET A 1 70 ? -0.069 1.696 4.533 1.00 93.69 70 MET A C 1
ATOM 530 O O . MET A 1 70 ? 0.539 1.792 3.472 1.00 93.69 70 MET A O 1
ATOM 534 N N . SER A 1 71 ? 0.386 2.250 5.661 1.00 94.12 71 SER A N 1
ATOM 535 C CA . SER A 1 71 ? 1.675 2.954 5.741 1.00 94.12 71 SER A CA 1
ATOM 536 C C . SER A 1 71 ? 2.879 2.011 5.860 1.00 94.12 71 SER A C 1
ATOM 538 O O . SER A 1 71 ? 3.983 2.357 5.442 1.00 94.12 71 SER A O 1
ATOM 540 N N . ARG A 1 72 ? 2.687 0.829 6.463 1.00 92.94 72 ARG A N 1
ATOM 541 C CA . ARG A 1 72 ? 3.728 -0.181 6.687 1.00 92.94 72 ARG A CA 1
ATOM 542 C C . ARG A 1 72 ? 3.104 -1.579 6.810 1.00 92.94 72 ARG A C 1
ATOM 544 O O . ARG A 1 72 ? 2.205 -1.769 7.624 1.00 92.94 72 ARG A O 1
ATOM 551 N N . PRO A 1 73 ? 3.610 -2.591 6.087 1.00 87.94 73 PRO A N 1
ATOM 552 C CA . PRO A 1 73 ? 2.973 -3.909 6.037 1.00 87.94 73 PRO A CA 1
ATOM 553 C C . PRO A 1 73 ? 3.135 -4.734 7.323 1.00 87.94 73 PRO A C 1
ATOM 555 O O . PRO A 1 73 ? 2.384 -5.679 7.542 1.00 87.94 73 PRO A O 1
ATOM 558 N N . ILE A 1 74 ? 4.106 -4.397 8.177 1.00 95.19 74 ILE A N 1
ATOM 559 C CA . ILE A 1 74 ? 4.356 -5.096 9.440 1.00 95.19 74 ILE A CA 1
ATOM 560 C C . ILE A 1 74 ? 3.927 -4.181 10.584 1.00 95.19 74 ILE A C 1
ATOM 562 O O . ILE A 1 74 ? 4.517 -3.121 10.810 1.00 95.19 74 ILE A O 1
ATOM 566 N N . VAL A 1 75 ? 2.888 -4.604 11.298 1.00 94.75 75 VAL A N 1
ATOM 567 C CA . VAL A 1 75 ? 2.305 -3.883 12.431 1.00 94.75 75 VAL A CA 1
ATOM 568 C C . VAL A 1 75 ? 2.070 -4.843 13.591 1.00 94.75 75 VAL A C 1
ATOM 570 O O . VAL A 1 75 ? 1.657 -5.982 13.393 1.00 94.75 75 VAL A O 1
ATOM 573 N N . SER A 1 76 ? 2.332 -4.381 14.812 1.00 95.00 76 SER A N 1
ATOM 574 C CA . SER A 1 76 ? 2.015 -5.112 16.040 1.00 95.00 76 SER A CA 1
ATOM 575 C C . SER A 1 76 ? 0.873 -4.440 16.799 1.00 95.00 76 SER A C 1
ATOM 577 O O . SER A 1 76 ? 0.616 -3.245 16.624 1.00 95.00 76 SER A O 1
ATOM 579 N N . ALA A 1 77 ? 0.227 -5.179 17.706 1.00 94.06 77 ALA A N 1
ATOM 580 C CA . ALA A 1 77 ? -0.801 -4.626 18.591 1.00 94.06 77 ALA A CA 1
ATOM 581 C C . ALA A 1 77 ? -0.284 -3.418 19.391 1.00 94.06 77 ALA A C 1
ATOM 583 O O . ALA A 1 77 ? -0.987 -2.427 19.549 1.00 94.06 77 ALA A O 1
ATOM 584 N N . HIS A 1 78 ? 0.982 -3.440 19.823 1.00 95.56 78 HIS A N 1
ATOM 585 C CA . HIS A 1 78 ? 1.585 -2.309 20.528 1.00 95.56 78 HIS A CA 1
ATOM 586 C C . HIS A 1 78 ? 1.720 -1.062 19.637 1.00 95.56 78 HIS A C 1
ATOM 588 O O . HIS A 1 78 ? 1.513 0.058 20.100 1.00 95.56 78 HIS A O 1
ATOM 594 N N . MET A 1 79 ? 2.023 -1.238 18.346 1.00 96.44 79 MET A N 1
ATOM 595 C CA . MET A 1 79 ? 2.086 -0.125 17.393 1.00 96.44 79 MET A CA 1
ATOM 596 C C . MET A 1 79 ? 0.703 0.480 17.143 1.00 96.44 79 MET A C 1
ATOM 598 O O . MET A 1 79 ? 0.578 1.704 17.110 1.00 96.44 79 MET A O 1
ATOM 602 N N . ILE A 1 80 ? -0.327 -0.363 17.027 1.00 95.69 80 ILE A N 1
ATOM 603 C CA . ILE A 1 80 ? -1.723 0.075 16.892 1.00 95.69 80 ILE A CA 1
ATOM 604 C C . ILE A 1 80 ? -2.161 0.817 18.157 1.00 95.69 80 ILE A C 1
ATOM 606 O O . ILE A 1 80 ? -2.670 1.929 18.061 1.00 95.69 80 ILE A O 1
ATOM 610 N N . ALA A 1 81 ? -1.892 0.256 19.338 1.00 96.19 81 ALA A N 1
ATOM 611 C CA . ALA A 1 81 ? -2.216 0.865 20.624 1.00 96.19 81 ALA A CA 1
ATOM 612 C C . ALA A 1 81 ? -1.584 2.254 20.775 1.00 96.19 81 ALA A C 1
ATOM 614 O O . ALA A 1 81 ? -2.260 3.215 21.144 1.00 96.19 81 ALA A O 1
ATOM 615 N N . LYS A 1 82 ? -0.301 2.377 20.412 1.00 95.69 82 LYS A N 1
ATOM 616 C CA . LYS A 1 82 ? 0.428 3.648 20.415 1.00 95.69 82 LYS A CA 1
ATOM 617 C C . LYS A 1 82 ? -0.181 4.661 19.442 1.00 95.69 82 LYS A C 1
ATOM 619 O O . LYS A 1 82 ? -0.349 5.818 19.815 1.00 95.69 82 LYS A O 1
ATOM 624 N N . ALA A 1 83 ? -0.519 4.242 18.222 1.00 95.25 83 ALA A N 1
ATOM 625 C CA . ALA A 1 83 ? -1.117 5.119 17.213 1.00 95.25 83 ALA A CA 1
ATOM 626 C C . ALA A 1 83 ? -2.540 5.568 17.595 1.00 95.25 83 ALA A C 1
ATOM 628 O O . ALA A 1 83 ? -2.884 6.735 17.427 1.00 95.25 83 ALA A O 1
ATOM 629 N N . ALA A 1 84 ? -3.343 4.661 18.156 1.00 94.44 84 ALA A N 1
ATOM 630 C CA . ALA A 1 84 ? -4.726 4.906 18.558 1.00 94.44 84 ALA A CA 1
ATOM 631 C C . ALA A 1 84 ? -4.869 5.499 19.974 1.00 94.44 84 ALA A C 1
ATOM 633 O O . ALA A 1 84 ? -5.981 5.824 20.379 1.00 94.44 84 ALA A O 1
ATOM 634 N N . LYS A 1 85 ? -3.767 5.663 20.724 1.00 94.31 85 LYS A N 1
ATOM 635 C CA . LYS A 1 85 ? -3.734 6.157 22.117 1.00 94.31 85 LYS A CA 1
ATOM 636 C C . LYS A 1 85 ? -4.611 5.342 23.076 1.00 94.31 85 LYS A C 1
ATOM 638 O O . LYS A 1 85 ? -5.324 5.891 23.912 1.00 94.31 85 LYS A O 1
ATOM 643 N N . ILE A 1 86 ? -4.534 4.021 22.964 1.00 94.44 86 ILE A N 1
ATOM 644 C CA . ILE A 1 86 ? -5.268 3.072 23.809 1.00 94.44 86 ILE A CA 1
ATOM 645 C C . ILE A 1 86 ? -4.316 2.066 24.456 1.00 94.44 86 ILE A C 1
ATOM 647 O O . ILE A 1 86 ? -3.122 2.029 24.163 1.00 94.44 86 ILE A O 1
ATOM 651 N N . THR A 1 87 ? -4.841 1.225 25.345 1.00 94.06 87 THR A N 1
ATOM 652 C CA . THR A 1 87 ? -4.060 0.130 25.930 1.00 94.06 87 THR A CA 1
ATOM 653 C C . THR A 1 87 ? -3.821 -0.984 24.898 1.00 94.06 87 THR A C 1
ATOM 655 O O . THR A 1 87 ? -4.670 -1.197 24.031 1.00 94.06 87 THR A O 1
ATOM 658 N N . PRO A 1 88 ? -2.728 -1.767 25.002 1.00 90.81 88 PRO A N 1
ATOM 659 C CA . PRO A 1 88 ? -2.473 -2.901 24.104 1.00 90.81 88 PRO A CA 1
ATOM 660 C C . PRO A 1 88 ? -3.593 -3.946 24.054 1.00 90.81 88 PRO A C 1
ATOM 662 O O . PRO A 1 88 ? -3.732 -4.636 23.055 1.00 90.81 88 PRO A O 1
ATOM 665 N N . ARG A 1 89 ? -4.404 -4.053 25.115 1.00 89.44 89 ARG A N 1
ATOM 666 C CA . ARG A 1 89 ? -5.574 -4.942 25.167 1.00 89.44 89 ARG A CA 1
ATOM 667 C C . ARG A 1 89 ? -6.735 -4.454 24.291 1.00 89.44 89 ARG A C 1
ATOM 669 O O . ARG A 1 89 ? -7.571 -5.263 23.907 1.00 89.44 89 ARG A O 1
ATOM 676 N N . GLY A 1 90 ? -6.827 -3.148 24.041 1.00 86.69 90 GLY A N 1
ATOM 677 C CA . GLY A 1 90 ? -7.877 -2.548 23.214 1.00 86.6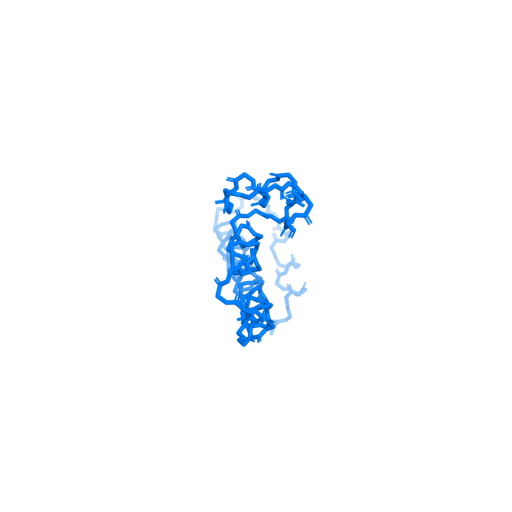9 90 GLY A CA 1
ATOM 678 C C . GLY A 1 90 ? -7.520 -2.430 21.730 1.00 86.69 90 GLY A C 1
ATOM 679 O O . GLY A 1 90 ? -8.380 -2.024 20.950 1.00 86.69 90 GLY A O 1
ATOM 680 N N . ALA A 1 91 ? -6.269 -2.721 21.363 1.00 85.81 91 ALA A N 1
ATOM 681 C CA . ALA A 1 91 ? -5.768 -2.682 19.993 1.00 85.81 91 ALA A CA 1
ATOM 682 C C . ALA A 1 91 ? -6.148 -3.945 19.223 1.00 85.81 91 ALA A C 1
ATOM 684 O O . ALA A 1 91 ? -6.639 -3.762 18.087 1.00 85.81 91 ALA A O 1
#

Organism: NCBI:txid293089